Protein AF-A0A969HNH0-F1 (afdb_monomer)

pLDDT: mean 90.91, std 5.0, range [69.0, 96.69]

Structure (mmCIF, N/CA/C/O backbone):
data_AF-A0A969HNH0-F1
#
_entry.id   AF-A0A969HNH0-F1
#
loop_
_atom_site.group_PDB
_atom_site.id
_atom_site.type_symbol
_atom_site.label_atom_id
_atom_site.label_alt_id
_atom_site.label_comp_id
_atom_site.label_asym_id
_atom_site.label_entity_id
_atom_site.label_seq_id
_atom_site.pdbx_PDB_ins_code
_atom_site.Cartn_x
_atom_site.Cartn_y
_atom_site.Cartn_z
_atom_site.occupancy
_atom_site.B_iso_or_equiv
_atom_site.auth_seq_id
_atom_site.auth_comp_id
_atom_site.auth_asym_id
_atom_site.auth_atom_id
_atom_site.pdbx_PDB_model_num
ATOM 1 N N . MET A 1 1 ? 17.770 -17.302 -6.371 1.00 76.31 1 MET A N 1
ATOM 2 C CA . MET A 1 1 ? 18.698 -16.146 -6.478 1.00 76.31 1 MET A CA 1
ATOM 3 C C . MET A 1 1 ? 17.870 -15.071 -7.149 1.00 76.31 1 MET A C 1
ATOM 5 O O . MET A 1 1 ? 17.165 -15.418 -8.087 1.00 76.31 1 MET A O 1
ATOM 9 N N . PHE A 1 2 ? 17.869 -13.832 -6.656 1.00 81.94 2 PHE A N 1
ATOM 10 C CA . PHE A 1 2 ? 16.887 -12.810 -7.054 1.00 81.94 2 PHE A CA 1
ATOM 11 C C . PHE A 1 2 ? 16.748 -12.653 -8.583 1.00 81.94 2 PHE A C 1
ATOM 13 O O . PHE A 1 2 ? 15.640 -12.558 -9.104 1.00 81.94 2 PHE A O 1
ATOM 20 N N . GLU A 1 3 ? 17.868 -12.729 -9.294 1.00 84.94 3 GLU A N 1
ATOM 21 C CA . GLU A 1 3 ? 18.008 -12.625 -10.748 1.00 84.94 3 GLU A CA 1
ATOM 22 C C . GLU A 1 3 ? 17.332 -13.763 -11.523 1.00 84.94 3 GLU A C 1
ATOM 24 O O . GLU A 1 3 ? 17.026 -13.605 -12.693 1.00 84.94 3 GLU A O 1
ATOM 29 N N . GLN A 1 4 ? 17.088 -14.914 -10.905 1.00 89.25 4 GLN A N 1
ATOM 30 C CA . GLN A 1 4 ? 16.314 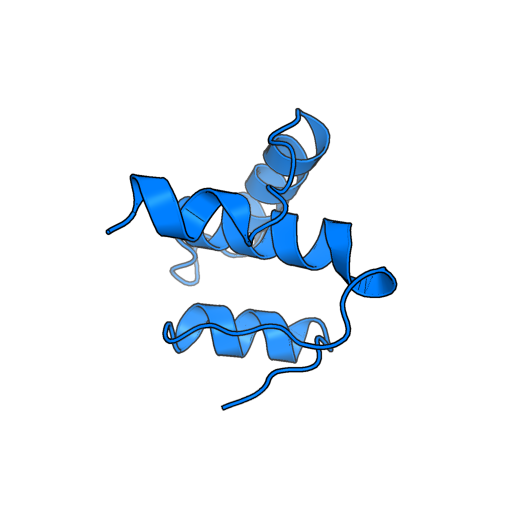-16.002 -11.516 1.00 89.25 4 GLN A CA 1
ATOM 31 C C . GLN A 1 4 ? 14.851 -15.921 -11.091 1.00 89.25 4 GLN A C 1
ATOM 33 O O . GLN A 1 4 ? 13.942 -16.151 -11.883 1.00 89.25 4 GLN A O 1
ATOM 38 N N . ASP A 1 5 ? 14.617 -15.547 -9.834 1.00 88.69 5 ASP A N 1
ATOM 39 C CA . ASP A 1 5 ? 13.277 -15.516 -9.265 1.00 88.69 5 ASP A CA 1
ATOM 40 C C . ASP A 1 5 ? 12.421 -14.440 -9.941 1.00 88.69 5 ASP A C 1
ATOM 42 O O . ASP A 1 5 ? 11.247 -14.689 -10.204 1.00 88.69 5 ASP A O 1
ATOM 46 N N . HIS A 1 6 ? 13.014 -13.294 -10.304 1.00 91.19 6 HIS A N 1
ATOM 47 C CA . HIS A 1 6 ? 12.293 -12.159 -10.886 1.00 91.19 6 HIS A CA 1
ATOM 48 C C . HIS A 1 6 ? 11.556 -12.451 -12.202 1.00 91.19 6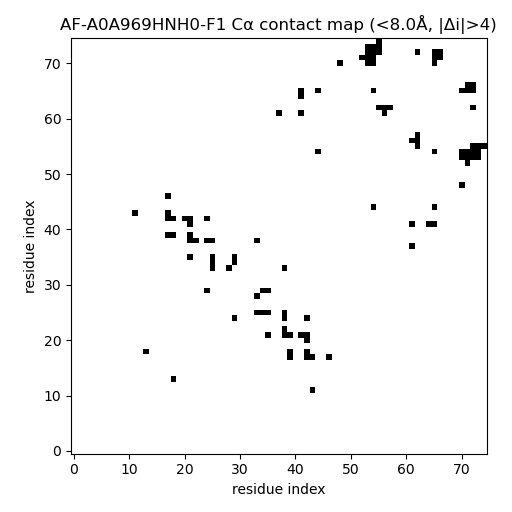 HIS A C 1
ATOM 50 O O . HIS A 1 6 ? 10.602 -11.742 -12.515 1.00 91.19 6 HIS A O 1
ATOM 56 N N . GLU A 1 7 ? 11.953 -13.487 -12.948 1.00 92.19 7 GLU A N 1
ATOM 57 C CA . GLU A 1 7 ? 11.318 -13.860 -14.220 1.00 92.19 7 GLU A CA 1
ATOM 58 C C . GLU A 1 7 ? 9.929 -14.472 -13.996 1.00 92.19 7 GLU A C 1
ATOM 60 O O . GLU A 1 7 ? 9.083 -14.449 -14.885 1.00 92.19 7 GLU A O 1
ATOM 65 N N . ASN A 1 8 ? 9.673 -14.977 -12.785 1.00 94.00 8 ASN A N 1
ATOM 66 C CA . ASN A 1 8 ? 8.401 -15.585 -12.400 1.00 94.00 8 ASN A CA 1
ATOM 67 C C . ASN A 1 8 ? 7.381 -14.567 -11.862 1.00 94.00 8 ASN A C 1
ATOM 69 O O . ASN A 1 8 ? 6.282 -14.960 -11.469 1.00 94.00 8 ASN A O 1
ATOM 73 N N . TYR A 1 9 ? 7.729 -13.277 -11.806 1.00 92.31 9 TYR A N 1
ATOM 74 C CA . TYR A 1 9 ? 6.871 -12.230 -11.252 1.00 92.31 9 TYR A CA 1
ATOM 75 C C . TYR A 1 9 ? 6.552 -11.160 -12.289 1.00 92.31 9 TYR A C 1
ATOM 77 O O . TYR A 1 9 ? 7.401 -10.727 -13.066 1.00 92.31 9 TYR A O 1
ATOM 85 N N . GLN A 1 10 ? 5.318 -10.663 -12.241 1.00 92.56 10 GLN A N 1
ATOM 86 C CA . GLN A 1 10 ? 4.942 -9.448 -12.945 1.00 92.56 10 GLN A CA 1
ATOM 87 C C . GLN A 1 10 ? 5.170 -8.239 -12.038 1.00 92.56 10 GLN A C 1
ATOM 89 O O . GLN A 1 10 ? 4.657 -8.162 -10.921 1.00 92.56 10 GLN A O 1
ATOM 94 N N . TRP A 1 11 ? 5.925 -7.268 -12.542 1.00 91.38 11 TRP A N 1
ATOM 95 C CA . TRP A 1 11 ? 6.199 -6.029 -11.829 1.00 91.38 11 TRP A CA 1
ATOM 96 C C . TRP A 1 11 ? 5.029 -5.055 -11.958 1.00 91.38 11 TRP A C 1
ATOM 98 O O . TRP A 1 11 ? 4.556 -4.764 -13.058 1.00 91.38 11 TRP A O 1
ATOM 108 N N . ILE A 1 12 ? 4.593 -4.494 -10.831 1.00 93.31 12 ILE A N 1
ATOM 109 C CA . ILE A 1 12 ? 3.648 -3.376 -10.840 1.00 93.31 12 ILE A CA 1
ATOM 110 C C . ILE A 1 12 ? 4.401 -2.133 -11.315 1.00 93.31 12 ILE A C 1
ATOM 112 O O . ILE A 1 12 ? 5.369 -1.702 -10.688 1.00 93.31 12 ILE A O 1
ATOM 116 N N . VAL A 1 13 ? 3.948 -1.548 -12.425 1.00 92.81 13 VAL A N 1
ATOM 117 C CA . VAL A 1 13 ? 4.564 -0.348 -13.000 1.00 92.81 13 VAL A CA 1
ATOM 118 C C . VAL A 1 13 ? 4.445 0.824 -12.027 1.00 92.81 13 VAL A C 1
ATOM 120 O O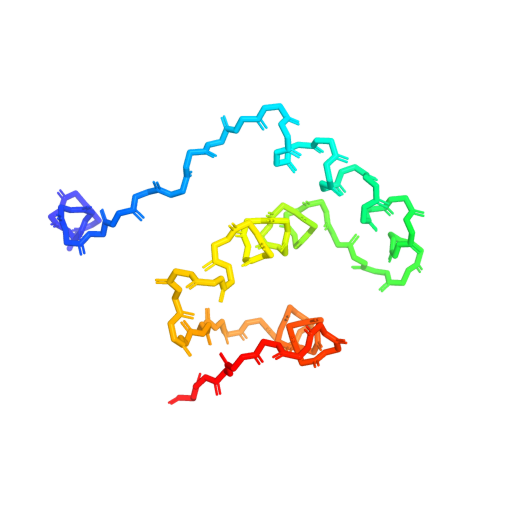 . VAL A 1 13 ? 3.341 1.197 -11.609 1.00 92.81 13 VAL A O 1
ATOM 123 N N . PHE A 1 14 ? 5.595 1.415 -11.708 1.00 92.81 14 PHE A N 1
ATOM 124 C CA . PHE A 1 14 ? 5.707 2.618 -10.896 1.00 92.81 14 PHE A CA 1
ATOM 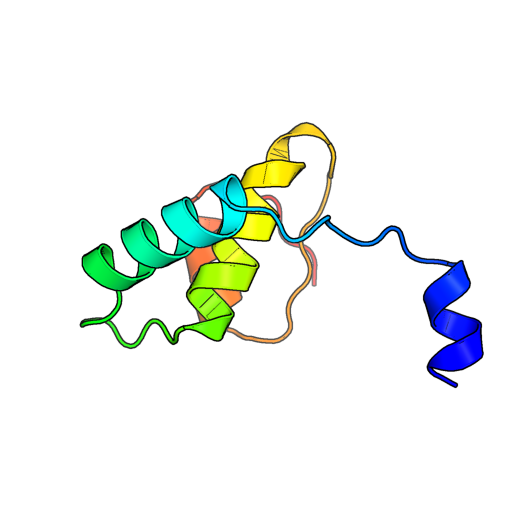125 C C . PHE A 1 14 ? 5.429 3.855 -11.755 1.00 92.81 14 PHE A C 1
ATOM 127 O O . PHE A 1 14 ? 6.282 4.293 -12.525 1.00 92.81 14 PHE A O 1
ATOM 134 N N . ASP A 1 15 ? 4.223 4.407 -11.639 1.00 94.00 15 ASP A N 1
ATOM 135 C CA . ASP A 1 15 ? 3.775 5.573 -12.399 1.00 94.00 15 ASP A CA 1
ATOM 136 C C . ASP A 1 15 ? 3.314 6.724 -11.497 1.00 94.00 15 ASP A C 1
ATOM 138 O O . ASP A 1 15 ? 3.240 6.614 -10.269 1.00 94.00 15 ASP A O 1
ATOM 142 N N . SER A 1 16 ? 3.018 7.868 -12.119 1.00 95.00 16 SER A N 1
ATOM 143 C CA . SER A 1 16 ? 2.572 9.070 -11.411 1.00 95.00 16 SER A CA 1
ATOM 144 C C . SER A 1 16 ? 1.289 8.831 -10.618 1.00 95.00 16 SER A C 1
ATOM 146 O O . SER A 1 16 ? 1.161 9.349 -9.515 1.00 95.00 16 SER A O 1
ATOM 148 N N . VAL A 1 17 ? 0.369 8.005 -11.124 1.00 93.31 17 VAL A N 1
ATOM 149 C CA . VAL A 1 17 ? -0.880 7.665 -10.428 1.00 93.31 17 VAL A CA 1
ATOM 150 C C . VAL A 1 17 ? -0.585 6.947 -9.113 1.00 93.31 17 VAL A C 1
ATOM 152 O O . VAL A 1 17 ? -1.117 7.333 -8.069 1.00 93.31 17 VAL A O 1
ATOM 155 N N . LEU A 1 18 ? 0.306 5.951 -9.138 1.00 94.94 18 LEU A N 1
ATOM 156 C CA . LEU A 1 18 ? 0.727 5.226 -7.940 1.00 94.94 18 LEU A CA 1
ATOM 157 C C . LEU A 1 18 ? 1.365 6.176 -6.918 1.00 94.94 18 LEU A C 1
ATOM 159 O O . LEU A 1 18 ? 1.025 6.117 -5.732 1.00 94.94 18 LEU A O 1
ATOM 163 N N . VAL A 1 19 ? 2.241 7.076 -7.377 1.00 96.19 19 VAL A N 1
ATOM 164 C CA . VAL A 1 19 ? 2.929 8.059 -6.526 1.00 96.19 19 VAL A CA 1
ATOM 165 C C . VAL A 1 19 ? 1.957 9.062 -5.907 1.00 96.19 19 VAL A C 1
ATOM 167 O O . VAL A 1 19 ? 2.029 9.313 -4.704 1.00 96.19 19 VAL A O 1
ATOM 170 N N . GLU A 1 20 ? 1.039 9.631 -6.687 1.00 96.69 20 GLU A N 1
ATOM 171 C CA . GLU A 1 20 ? 0.074 10.612 -6.179 1.00 96.69 20 GLU A CA 1
ATOM 172 C C . GLU A 1 20 ? -0.900 9.982 -5.180 1.00 96.69 20 GLU A C 1
ATOM 174 O O . GLU A 1 20 ? -1.171 10.562 -4.124 1.00 96.69 20 GLU A O 1
ATOM 179 N N . ASN A 1 21 ? -1.346 8.750 -5.432 1.00 94.38 21 ASN A N 1
ATOM 180 C CA . ASN A 1 21 ? -2.171 8.024 -4.473 1.00 94.38 21 ASN A CA 1
ATOM 181 C C . ASN A 1 21 ? -1.389 7.689 -3.186 1.00 94.38 21 ASN A C 1
ATOM 183 O O . ASN A 1 21 ? -1.897 7.870 -2.080 1.00 94.38 21 ASN A O 1
ATOM 187 N N . ALA A 1 22 ? -0.112 7.311 -3.288 1.00 95.12 22 ALA A N 1
ATOM 188 C CA . ALA A 1 22 ? 0.730 7.101 -2.111 1.00 95.12 22 ALA A CA 1
ATOM 189 C C . ALA A 1 22 ? 0.943 8.390 -1.299 1.00 95.12 22 ALA A C 1
ATOM 191 O O . ALA A 1 22 ? 0.864 8.356 -0.070 1.00 95.12 22 ALA A O 1
ATOM 192 N N . LYS A 1 23 ? 1.145 9.543 -1.951 1.00 95.12 23 LYS A N 1
ATOM 193 C CA . LYS A 1 23 ? 1.208 10.851 -1.270 1.00 95.12 23 LYS A CA 1
ATOM 194 C C . LYS A 1 23 ? -0.098 11.166 -0.545 1.00 95.12 23 LYS A C 1
ATOM 196 O O . LYS A 1 23 ? -0.062 11.631 0.596 1.00 95.12 23 LYS A O 1
ATOM 201 N N . TYR A 1 24 ? -1.239 10.896 -1.179 1.00 93.50 24 TYR A N 1
ATOM 202 C CA . TYR A 1 24 ? -2.553 11.066 -0.561 1.00 93.50 24 TYR A CA 1
ATOM 203 C C . TYR A 1 24 ? -2.707 10.187 0.691 1.00 93.50 24 TYR A C 1
ATOM 205 O O . TYR A 1 24 ? -3.061 10.691 1.761 1.00 93.50 24 TYR A O 1
ATOM 213 N N . LEU A 1 25 ? -2.361 8.900 0.593 1.00 90.44 25 LEU A N 1
ATOM 214 C CA . LEU A 1 25 ? -2.394 7.957 1.714 1.00 90.44 25 LEU A CA 1
ATOM 215 C C . LEU A 1 25 ? -1.450 8.378 2.844 1.00 90.44 25 LEU A C 1
ATOM 217 O O . LEU A 1 25 ? -1.848 8.379 4.008 1.00 90.44 25 LEU A O 1
ATOM 221 N N . PHE A 1 26 ? -0.227 8.791 2.513 1.00 91.50 26 PHE A N 1
ATOM 222 C CA . PHE A 1 26 ? 0.747 9.269 3.491 1.00 91.50 26 PHE A CA 1
ATOM 223 C C . PHE A 1 26 ? 0.261 10.533 4.204 1.00 91.50 26 PHE A C 1
ATOM 225 O O . PHE A 1 26 ? 0.359 10.630 5.422 1.00 91.50 26 PHE A O 1
ATOM 232 N N . LYS A 1 27 ? -0.350 11.479 3.485 1.00 90.25 27 LYS A N 1
ATOM 233 C CA . LYS A 1 27 ? -0.949 12.665 4.112 1.00 90.25 27 LYS A CA 1
ATOM 234 C C . LYS A 1 27 ? -2.082 12.294 5.076 1.00 90.25 27 LYS A C 1
ATOM 236 O O . LYS A 1 27 ? -2.238 12.943 6.106 1.00 90.25 27 LYS A O 1
ATOM 241 N N . LYS A 1 28 ? -2.864 11.263 4.745 1.00 86.06 28 LYS A N 1
ATOM 242 C CA . LYS A 1 28 ? -4.021 10.817 5.535 1.00 86.06 28 LYS A CA 1
ATOM 243 C C . LYS A 1 28 ? -3.637 9.994 6.768 1.00 86.06 28 LYS A C 1
ATOM 245 O O . LYS A 1 28 ? -4.264 10.155 7.808 1.00 86.06 28 LYS A O 1
ATOM 250 N N . TYR A 1 29 ? -2.630 9.129 6.657 1.00 84.50 29 TYR A N 1
ATOM 251 C CA . TYR A 1 29 ? -2.293 8.133 7.683 1.00 84.50 29 TYR A CA 1
ATOM 252 C C . TYR A 1 29 ? -0.853 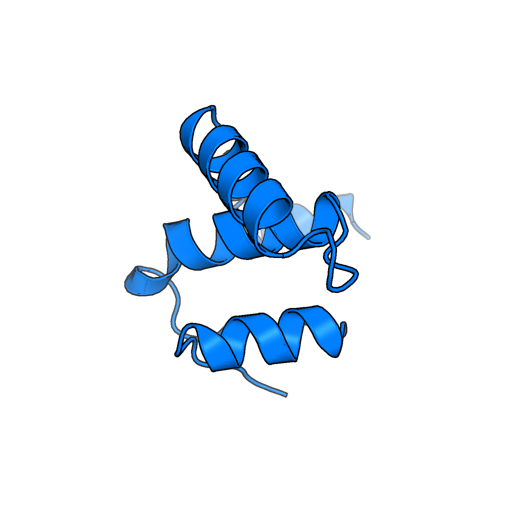8.235 8.208 1.00 84.50 29 TYR A C 1
ATOM 254 O O . TYR A 1 29 ? -0.467 7.464 9.083 1.00 84.50 29 TYR A O 1
ATOM 262 N N . GLY A 1 30 ? -0.039 9.170 7.713 1.00 80.38 30 GLY A N 1
ATOM 263 C CA . GLY A 1 30 ? 1.367 9.327 8.113 1.00 80.38 30 GLY A CA 1
ATOM 264 C C . GLY A 1 30 ? 1.539 9.672 9.593 1.00 80.38 30 GLY A C 1
ATOM 265 O O . GLY A 1 30 ? 2.492 9.228 10.226 1.00 80.38 30 GLY A O 1
ATOM 266 N N . LEU A 1 31 ? 0.568 10.376 10.186 1.00 81.69 31 LEU A N 1
ATOM 267 C CA . LEU A 1 31 ? 0.521 10.623 11.634 1.00 81.69 31 LEU A CA 1
ATOM 268 C C . LEU A 1 31 ? 0.221 9.351 12.449 1.00 81.69 31 LEU A C 1
ATOM 270 O O . LEU A 1 31 ? 0.532 9.295 13.634 1.00 81.69 31 LEU A O 1
ATOM 274 N N . ASN A 1 32 ? -0.332 8.313 11.815 1.00 79.44 32 ASN A N 1
ATOM 275 C CA . ASN A 1 32 ? -0.595 6.994 12.394 1.00 79.44 32 ASN A CA 1
ATOM 276 C C . ASN A 1 32 ? 0.515 5.988 12.053 1.00 79.44 32 ASN A C 1
ATOM 278 O O . ASN A 1 32 ? 0.248 4.797 11.898 1.00 79.44 32 ASN A O 1
ATOM 282 N N . SER A 1 33 ? 1.748 6.479 11.913 1.00 82.56 33 SER A N 1
ATOM 283 C CA . SER A 1 33 ? 2.949 5.676 11.656 1.00 82.56 33 SER A CA 1
ATOM 284 C C . SER A 1 33 ? 3.015 5.009 10.279 1.00 82.56 33 SER A C 1
ATOM 286 O O . SER A 1 33 ? 3.896 4.177 10.069 1.00 82.56 33 SER A O 1
ATOM 288 N N . LEU A 1 34 ? 2.157 5.396 9.323 1.00 83.56 34 LEU A N 1
ATOM 289 C CA . LEU A 1 34 ? 2.296 4.947 7.936 1.00 83.56 34 LEU A CA 1
ATOM 290 C C . LEU A 1 34 ? 3.613 5.466 7.358 1.00 83.56 34 LEU A C 1
ATOM 292 O O . LEU A 1 34 ? 3.781 6.676 7.193 1.00 83.56 34 LEU A O 1
ATOM 296 N N . LYS A 1 35 ? 4.540 4.563 7.027 1.00 89.25 35 LYS A N 1
ATOM 297 C CA . LYS A 1 35 ? 5.792 4.939 6.364 1.00 89.25 35 LYS A CA 1
ATOM 298 C C . LYS A 1 35 ? 5.543 5.179 4.878 1.00 89.25 35 LYS A C 1
ATOM 300 O O . LYS A 1 35 ? 4.562 4.722 4.294 1.00 89.25 35 LYS A O 1
ATOM 305 N N . THR A 1 36 ? 6.460 5.895 4.240 1.00 91.38 36 THR A N 1
ATOM 306 C CA . THR A 1 36 ? 6.381 6.198 2.804 1.00 91.38 36 THR A CA 1
ATOM 307 C C . THR A 1 36 ? 6.363 4.937 1.937 1.00 91.38 36 THR A C 1
ATOM 309 O O . THR A 1 36 ? 5.610 4.882 0.967 1.00 91.38 36 THR A O 1
ATOM 312 N N . LEU A 1 37 ? 7.137 3.908 2.300 1.00 92.06 37 LEU A N 1
ATOM 313 C CA . LEU A 1 37 ? 7.140 2.623 1.596 1.00 92.06 37 LEU A CA 1
ATOM 314 C C . LEU A 1 37 ? 5.800 1.891 1.735 1.00 92.06 37 LEU A C 1
ATOM 316 O O . LEU A 1 37 ? 5.250 1.450 0.731 1.00 92.06 37 LEU A O 1
ATOM 320 N N . ASP A 1 38 ? 5.235 1.843 2.940 1.00 92.12 38 ASP A N 1
ATOM 321 C CA . ASP A 1 38 ? 3.929 1.222 3.190 1.00 92.12 38 ASP A CA 1
ATOM 322 C C . ASP A 1 38 ? 2.823 1.926 2.387 1.00 92.12 38 ASP A C 1
ATOM 324 O O . ASP A 1 38 ? 1.927 1.283 1.841 1.00 92.12 38 ASP A O 1
ATOM 328 N N . ALA A 1 39 ? 2.899 3.257 2.263 1.00 93.88 39 ALA A N 1
ATOM 329 C CA . ALA A 1 39 ? 1.976 4.038 1.442 1.00 93.88 39 ALA A CA 1
ATOM 330 C C . ALA A 1 39 ? 2.079 3.671 -0.049 1.00 93.88 39 ALA A C 1
ATOM 332 O O . ALA A 1 39 ? 1.055 3.553 -0.724 1.00 93.88 39 ALA A O 1
ATOM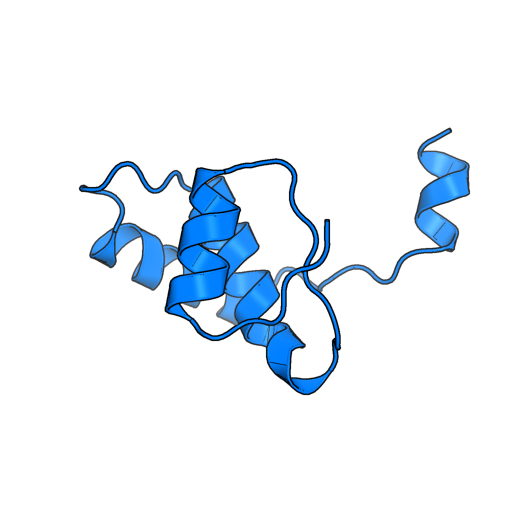 333 N N . LEU A 1 40 ? 3.297 3.456 -0.558 1.00 95.44 40 LEU A N 1
ATOM 334 C CA . LEU A 1 40 ? 3.539 2.997 -1.928 1.00 95.44 40 LEU A CA 1
ATOM 335 C C . LEU A 1 40 ? 3.044 1.565 -2.146 1.00 95.44 40 LEU A C 1
ATOM 337 O O . LEU A 1 40 ? 2.331 1.315 -3.114 1.00 95.44 40 LEU A O 1
ATOM 341 N N . GLN A 1 41 ? 3.368 0.643 -1.240 1.00 93.94 41 GLN A N 1
ATOM 342 C CA . GLN A 1 41 ? 2.920 -0.751 -1.308 1.00 93.94 41 GLN A CA 1
ATOM 343 C C . GLN A 1 41 ? 1.393 -0.851 -1.241 1.00 93.94 41 GLN A C 1
ATOM 345 O O . GLN A 1 41 ? 0.788 -1.603 -2.002 1.00 93.94 41 GLN A O 1
ATOM 350 N N . ARG A 1 42 ? 0.749 -0.037 -0.398 1.00 93.12 42 ARG A N 1
ATOM 351 C CA . ARG A 1 42 ? -0.713 0.068 -0.339 1.00 93.12 42 ARG A CA 1
ATOM 352 C C . ARG A 1 42 ? -1.311 0.663 -1.606 1.00 93.12 42 ARG A C 1
ATOM 354 O O . ARG A 1 42 ? -2.298 0.135 -2.104 1.00 93.12 42 ARG A O 1
ATOM 361 N N . SER A 1 43 ? -0.714 1.723 -2.143 1.00 95.38 43 SER A N 1
ATOM 362 C CA . SER A 1 43 ? -1.136 2.296 -3.424 1.00 95.38 43 SER A CA 1
ATOM 363 C C . SER A 1 43 ? -1.061 1.262 -4.554 1.00 95.38 43 SER A C 1
ATOM 365 O O . SER A 1 43 ? -2.008 1.119 -5.327 1.00 95.38 43 SER A O 1
ATOM 367 N N . ALA A 1 44 ? 0.021 0.480 -4.597 1.00 95.75 44 ALA A N 1
ATOM 368 C CA . ALA A 1 44 ? 0.198 -0.605 -5.553 1.00 95.75 44 ALA A CA 1
ATOM 369 C C . ALA A 1 44 ? -0.865 -1.701 -5.385 1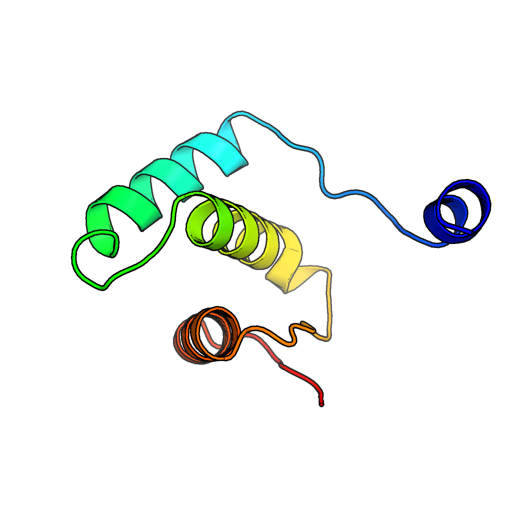.00 95.75 44 ALA A C 1
ATOM 371 O O . ALA A 1 44 ? -1.468 -2.112 -6.372 1.00 95.75 44 ALA A O 1
ATOM 372 N N . ALA A 1 45 ? -1.142 -2.125 -4.149 1.00 94.62 45 ALA A N 1
ATOM 373 C CA . ALA A 1 45 ? -2.151 -3.142 -3.864 1.00 94.62 45 ALA A CA 1
ATOM 374 C C . ALA A 1 45 ? -3.556 -2.709 -4.312 1.00 94.62 45 ALA A C 1
ATOM 376 O O . ALA A 1 45 ? -4.266 -3.471 -4.960 1.00 94.62 45 ALA A O 1
ATOM 377 N N . LEU A 1 46 ? -3.928 -1.455 -4.039 1.00 93.12 46 LEU A N 1
ATOM 378 C CA . LEU A 1 46 ? -5.206 -0.888 -4.475 1.00 93.12 46 LEU A CA 1
ATOM 379 C C . LEU A 1 46 ? -5.323 -0.778 -5.999 1.00 93.12 46 LEU A C 1
ATOM 381 O O . LEU A 1 46 ? -6.422 -0.916 -6.526 1.00 93.12 46 LEU A O 1
ATOM 385 N N . LYS A 1 47 ? -4.211 -0.529 -6.700 1.00 94.12 47 LYS A N 1
ATOM 386 C CA . LYS A 1 47 ? -4.180 -0.418 -8.165 1.00 94.12 47 LYS A CA 1
ATOM 387 C C . LYS A 1 47 ? -4.512 -1.738 -8.863 1.00 94.12 47 LYS A C 1
ATOM 389 O O . LYS A 1 47 ? -5.126 -1.698 -9.918 1.00 94.12 47 LYS A O 1
ATOM 394 N N . VAL A 1 48 ? -4.107 -2.869 -8.286 1.00 94.31 48 VAL A N 1
ATOM 395 C CA . VAL A 1 48 ? -4.268 -4.212 -8.882 1.00 94.31 48 VAL A CA 1
ATOM 396 C C . VAL A 1 48 ? -5.328 -5.059 -8.176 1.00 94.31 48 VAL A C 1
ATOM 398 O O . VAL A 1 48 ? -5.417 -6.260 -8.405 1.00 94.31 48 VAL A O 1
ATOM 401 N N . LYS A 1 49 ? -6.124 -4.459 -7.284 1.00 94.12 49 LYS A N 1
ATOM 402 C CA . LYS A 1 49 ? -7.094 -5.172 -6.434 1.00 94.12 49 LYS A CA 1
ATOM 403 C C . LYS A 1 49 ? -8.128 -5.991 -7.200 1.00 94.12 49 LYS A C 1
ATOM 405 O O . LYS A 1 49 ? -8.602 -6.986 -6.671 1.00 94.12 49 LYS A O 1
ATOM 410 N N . ASP A 1 50 ? -8.461 -5.560 -8.411 1.00 94.06 50 ASP A N 1
ATOM 411 C CA . ASP A 1 50 ? -9.453 -6.219 -9.258 1.00 94.06 50 ASP A CA 1
ATOM 412 C C . ASP A 1 50 ? -8.805 -7.288 -10.165 1.00 94.06 50 ASP A C 1
ATOM 414 O O . ASP A 1 50 ? -9.509 -8.111 -10.743 1.00 94.06 50 ASP A O 1
ATOM 418 N N . ASP A 1 51 ? -7.467 -7.316 -10.238 1.00 94.56 51 ASP A N 1
ATOM 419 C CA . ASP A 1 51 ? -6.672 -8.224 -11.077 1.00 94.56 51 ASP A CA 1
ATOM 420 C C . ASP A 1 51 ? -5.993 -9.350 -10.272 1.00 94.56 51 ASP A C 1
ATOM 422 O O . ASP A 1 51 ? -5.402 -10.264 -10.848 1.00 94.56 51 ASP A O 1
ATOM 426 N N . VAL A 1 52 ? -6.025 -9.278 -8.935 1.00 94.12 52 VAL A N 1
ATOM 427 C CA . VAL A 1 52 ? -5.295 -10.184 -8.039 1.00 94.12 52 VAL A CA 1
ATOM 428 C C . VAL A 1 52 ? -6.220 -10.741 -6.964 1.00 94.12 52 VAL A C 1
ATOM 430 O O . VAL A 1 52 ? -6.901 -10.008 -6.255 1.00 94.12 52 VAL A O 1
ATOM 433 N N . GLU A 1 53 ? -6.190 -12.060 -6.787 1.00 94.88 53 GLU A N 1
ATOM 434 C CA . GLU A 1 53 ? -7.057 -12.753 -5.829 1.00 94.88 53 GLU A CA 1
ATOM 435 C C . GLU A 1 53 ? -6.578 -12.648 -4.378 1.00 94.88 53 GLU A C 1
ATOM 437 O O . GLU A 1 53 ? -7.382 -12.754 -3.452 1.00 94.88 53 GLU A O 1
ATOM 442 N N . VAL A 1 54 ? -5.266 -12.518 -4.162 1.00 95.19 54 VAL A N 1
ATOM 443 C CA . VAL A 1 54 ? -4.637 -12.646 -2.844 1.00 95.19 54 VAL A CA 1
ATOM 444 C C . VAL A 1 54 ? -3.471 -11.676 -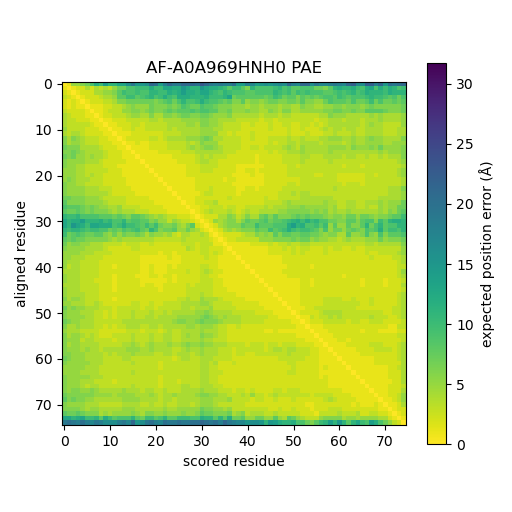2.686 1.00 95.19 54 VAL A C 1
ATOM 446 O O . VAL A 1 54 ? -2.554 -11.637 -3.503 1.00 95.19 54 VAL A O 1
ATOM 449 N N . PHE A 1 55 ? -3.455 -10.982 -1.551 1.00 95.12 55 PHE A N 1
ATOM 450 C CA . PHE A 1 55 ? -2.359 -10.134 -1.102 1.00 95.12 55 PHE A CA 1
ATOM 451 C C . PHE A 1 55 ? -1.550 -10.836 -0.012 1.00 95.12 55 PHE A C 1
ATOM 453 O O . PHE A 1 55 ? -2.108 -11.384 0.941 1.00 95.12 55 PHE A O 1
ATOM 460 N N . ILE A 1 56 ? -0.222 -10.806 -0.135 1.00 94.12 56 ILE A N 1
ATOM 461 C CA . ILE A 1 56 ? 0.701 -11.448 0.807 1.00 94.12 56 ILE A CA 1
ATOM 462 C C . ILE A 1 56 ? 1.650 -10.390 1.360 1.00 94.12 56 ILE A C 1
ATOM 464 O O . ILE A 1 56 ? 2.256 -9.622 0.616 1.00 94.12 56 ILE A O 1
ATOM 468 N N . THR A 1 57 ? 1.780 -10.349 2.683 1.00 91.88 57 THR A N 1
ATOM 469 C CA . THR A 1 57 ? 2.785 -9.538 3.371 1.00 91.88 57 THR A CA 1
ATOM 470 C C . THR A 1 57 ? 3.092 -10.129 4.744 1.00 91.88 57 THR A C 1
ATOM 472 O O . THR A 1 57 ? 2.190 -10.600 5.448 1.00 91.88 57 THR A O 1
ATOM 475 N N . ASN A 1 58 ? 4.365 -10.080 5.132 1.00 91.75 58 ASN A N 1
ATOM 476 C CA . ASN A 1 58 ? 4.816 -10.399 6.488 1.00 91.75 58 ASN A CA 1
ATOM 477 C C . ASN A 1 58 ? 4.813 -9.176 7.413 1.00 91.75 58 ASN A C 1
ATOM 479 O O . ASN A 1 58 ? 5.002 -9.328 8.615 1.00 91.75 58 ASN A O 1
ATOM 483 N N . ASP A 1 59 ? 4.570 -7.980 6.877 1.00 90.44 59 ASP A N 1
ATOM 484 C CA . ASP A 1 59 ? 4.420 -6.770 7.676 1.00 90.44 59 ASP A CA 1
ATOM 485 C C . ASP A 1 59 ? 3.007 -6.714 8.283 1.00 90.44 59 ASP A C 1
ATOM 487 O O . ASP A 1 59 ? 2.001 -6.659 7.568 1.00 90.44 59 ASP A O 1
ATOM 491 N N . GLU A 1 60 ? 2.920 -6.756 9.614 1.00 90.44 60 GLU A N 1
ATOM 492 C CA . GLU A 1 60 ? 1.646 -6.763 10.345 1.00 90.44 60 GLU A CA 1
ATOM 493 C C . GLU A 1 60 ? 0.840 -5.475 10.159 1.00 90.44 60 GLU A C 1
ATOM 495 O O . GLU A 1 60 ? -0.396 -5.505 10.126 1.00 90.44 60 GLU A O 1
ATOM 500 N N . PHE A 1 61 ? 1.525 -4.341 10.024 1.00 88.81 61 PHE A N 1
ATOM 501 C CA . PHE A 1 61 ? 0.879 -3.054 9.854 1.00 88.81 61 PHE A CA 1
ATOM 502 C C . PHE A 1 61 ? 0.292 -2.942 8.448 1.00 88.81 61 PHE A C 1
ATOM 504 O O . PHE A 1 61 ? -0.898 -2.654 8.308 1.00 88.81 61 PHE A O 1
ATOM 511 N N . LEU A 1 62 ? 1.060 -3.284 7.412 1.00 89.81 62 LEU A N 1
ATOM 512 C CA . LEU A 1 62 ? 0.559 -3.325 6.038 1.00 89.81 62 LEU A CA 1
ATOM 513 C C . LEU A 1 62 ? -0.592 -4.328 5.888 1.00 89.81 62 LEU A C 1
ATOM 515 O O . LEU A 1 62 ? -1.598 -4.033 5.242 1.00 89.81 62 LEU A O 1
ATOM 519 N N . ARG A 1 63 ? -0.497 -5.479 6.565 1.00 92.12 63 ARG A N 1
ATOM 520 C CA . ARG A 1 63 ? -1.578 -6.468 6.634 1.00 92.12 63 ARG A CA 1
ATOM 521 C C . ARG A 1 63 ? -2.862 -5.867 7.199 1.00 92.12 63 ARG A C 1
ATOM 523 O O . ARG A 1 63 ? -3.936 -6.119 6.660 1.00 92.12 63 ARG A O 1
ATOM 530 N N . LYS A 1 64 ? -2.774 -5.083 8.275 1.00 90.69 64 LYS A N 1
ATOM 531 C CA . LYS A 1 64 ? -3.938 -4.390 8.843 1.00 90.69 64 LYS A CA 1
ATOM 532 C C . LYS A 1 64 ? -4.544 -3.417 7.831 1.00 90.69 64 LYS A C 1
ATOM 534 O O . LYS A 1 64 ? -5.750 -3.448 7.621 1.00 90.69 64 LYS A O 1
ATOM 539 N N . LEU A 1 65 ? -3.714 -2.625 7.156 1.00 88.88 65 LEU A N 1
ATOM 540 C CA . LEU A 1 65 ? -4.186 -1.668 6.151 1.00 88.88 65 LEU A CA 1
ATOM 541 C C . LEU A 1 65 ? -4.887 -2.350 4.972 1.00 88.88 65 LEU A C 1
ATOM 543 O O . LEU A 1 65 ? -5.886 -1.839 4.482 1.00 88.88 65 LEU A O 1
ATOM 547 N N . PHE A 1 66 ? -4.386 -3.503 4.527 1.00 92.56 66 PHE A N 1
ATOM 548 C CA . PHE A 1 66 ? -5.032 -4.297 3.482 1.00 92.56 66 PHE A CA 1
ATOM 549 C C . PHE A 1 66 ? -6.409 -4.805 3.927 1.00 92.56 66 PHE A C 1
ATOM 551 O O . PHE A 1 66 ? -7.358 -4.731 3.150 1.00 92.56 66 PHE A O 1
ATOM 558 N N . LYS A 1 67 ? -6.549 -5.245 5.187 1.00 91.81 67 LYS A N 1
ATOM 559 C CA . LYS A 1 67 ? -7.854 -5.641 5.746 1.00 91.81 67 LYS A CA 1
ATOM 560 C C . LYS A 1 67 ? -8.829 -4.469 5.811 1.00 91.81 67 LYS A C 1
ATOM 562 O O . LYS A 1 67 ? -9.991 -4.645 5.462 1.00 91.81 67 LYS A O 1
ATOM 567 N N . ASP A 1 68 ? -8.358 -3.293 6.224 1.00 89.44 68 ASP A N 1
ATOM 568 C CA . ASP A 1 68 ? -9.184 -2.081 6.311 1.00 89.44 68 ASP A CA 1
ATOM 569 C C . ASP A 1 68 ? -9.723 -1.645 4.929 1.00 89.44 68 ASP A C 1
ATOM 571 O O . ASP A 1 68 ? -10.781 -1.029 4.846 1.00 89.44 68 ASP A O 1
ATOM 575 N N . GLU A 1 69 ? -9.022 -1.997 3.844 1.00 88.00 69 GLU A N 1
ATOM 576 C CA . GLU A 1 69 ? -9.424 -1.767 2.444 1.00 88.00 69 GLU A CA 1
ATOM 577 C C . GLU A 1 69 ? -10.250 -2.921 1.840 1.00 88.00 69 GLU A C 1
ATOM 579 O O . GLU A 1 69 ? -10.622 -2.872 0.667 1.00 88.00 69 GLU A O 1
ATOM 584 N N . GLY A 1 70 ? -10.533 -3.975 2.614 1.00 92.31 70 GLY A N 1
ATOM 585 C CA . GLY A 1 70 ? -11.285 -5.143 2.147 1.00 92.31 70 GLY A CA 1
ATOM 586 C C . GLY A 1 70 ? -10.511 -6.059 1.193 1.00 92.31 70 GLY A C 1
ATOM 587 O O . GLY A 1 70 ? -11.126 -6.849 0.480 1.00 92.31 70 GLY A O 1
ATOM 588 N N . LEU A 1 71 ? -9.178 -5.970 1.164 1.00 93.62 71 LEU A N 1
ATO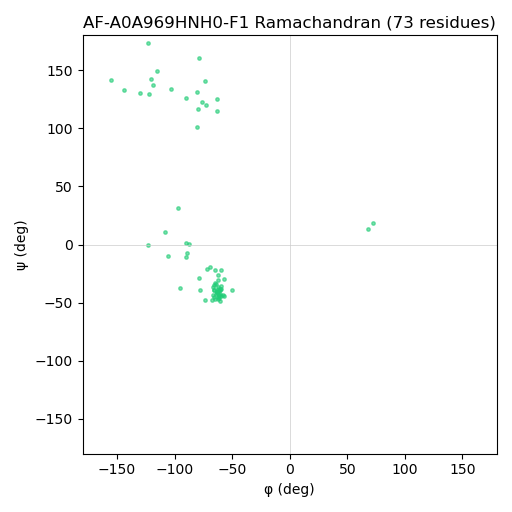M 589 C CA . LEU A 1 71 ? -8.346 -6.841 0.336 1.00 93.62 71 LEU A CA 1
ATOM 590 C C . LEU A 1 71 ? -8.286 -8.257 0.925 1.00 93.62 71 LEU A C 1
ATOM 592 O O . LEU A 1 71 ? -8.165 -8.438 2.139 1.00 93.62 71 LEU A O 1
ATOM 596 N N . ASN A 1 72 ? -8.327 -9.270 0.059 1.00 94.06 72 ASN A N 1
ATOM 597 C CA . ASN A 1 72 ? -8.202 -10.667 0.465 1.00 94.06 72 ASN A CA 1
ATOM 598 C C . ASN A 1 72 ? -6.737 -11.011 0.785 1.00 94.06 72 ASN A C 1
ATOM 600 O O . ASN A 1 72 ? -5.861 -10.852 -0.062 1.00 94.06 72 ASN A O 1
ATOM 604 N N . ILE A 1 73 ? -6.455 -11.490 1.999 1.00 92.44 73 ILE A N 1
ATOM 605 C CA . ILE A 1 73 ? -5.088 -11.752 2.482 1.00 92.44 73 ILE A CA 1
ATOM 606 C C . ILE A 1 73 ? -4.921 -13.234 2.806 1.00 92.44 73 ILE A C 1
ATOM 608 O O . ILE A 1 73 ? -5.777 -13.816 3.474 1.00 92.44 73 ILE A O 1
ATOM 612 N N . LYS A 1 74 ? -3.785 -13.824 2.411 1.00 83.38 74 LYS A N 1
ATOM 613 C CA . LYS A 1 74 ? -3.421 -15.213 2.741 1.00 83.38 74 LYS A CA 1
ATOM 614 C C . LYS A 1 74 ? -2.175 -15.286 3.631 1.00 83.38 74 LYS A C 1
ATOM 616 O O . LYS A 1 74 ? -1.309 -14.414 3.556 1.00 83.38 74 LYS A O 1
ATOM 621 N N . PHE A 1 75 ? -2.140 -16.321 4.474 1.00 69.00 75 PHE A N 1
ATOM 622 C CA . PHE A 1 75 ? -1.070 -16.650 5.420 1.00 69.00 75 PHE A CA 1
ATOM 623 C C . PHE A 1 75 ? -0.174 -17.760 4.878 1.00 69.00 75 PHE A C 1
ATOM 625 O O . PHE A 1 75 ? -0.726 -18.680 4.226 1.00 69.00 75 PHE A O 1
#

Nearest PDB structures (foldseek):
  1o4w-assembly1_A-2  TM=3.860E-01  e=2.019E+00  Archaeoglobus fulgidus
  7e8j-assembly1_B  TM=3.662E-01  e=5.292E+00  Thermococcus celer Vu 13 = JCM 8558

Mean predicted aligned error: 3.87 Å

Secondary structure (DSSP, 8-state):
-HHHHGGGSPPPP--HHHHHHHHHHHHHHGGGT--HHHHHHHHHHHHTTTT-S-B--S-HHHHHHHHHTT--B--

Foldseek 3Di:
DCVVVCVVDDDQDDDPQLQVQLVVVCVVCVVVVCDSVLSSVLSSCVVCQVVDQEDEDPDPVSVVVCVVVVGHYDD

Solvent-accessible surface area (backbone atoms only — not comparable to full-atom values): 4610 Å² total; per-residue (Å²): 103,72,89,64,55,54,79,81,54,85,80,82,81,90,44,70,67,43,51,52,47,13,52,52,45,30,73,74,36,33,90,75,71,44,45,72,67,54,21,40,53,48,30,49,50,66,73,43,52,92,81,49,83,67,46,76,69,91,50,68,65,59,47,50,54,38,51,76,71,70,49,50,71,61,134

Radius of gyration: 12.94 Å; Cα contacts (8 Å, |Δi|>4): 56; chains: 1; bounding box: 30×29×27 Å

Sequence (75 aa):
MFEQDHENYQWIVFDSVLVENAKYLFKKYGLNSLKTLDALQRSAALKVKDDVEVFITNDEFLRKLFKDEGLNIKF